Protein AF-A0A382JB51-F1 (afdb_monomer)

Foldseek 3Di:
DQPPCCVPQPPLDDDDDAPDDWDPDPPVVRCVVRQVDDVSVVVSVVVSVVVPPD

Nearest PDB structures (foldseek):
  5vrb-assembly1_A  TM=9.074E-01  e=3.478E-02  Neisseria gonorrhoeae NCCP11945
  5vrb-assembly3_C  TM=9.007E-01  e=7.409E-02  Neisseria gonorrhoeae NCCP11945
  4xeu-assembly1_A-2  TM=9.438E-01  e=8.501E-02  Pseudomonas aeruginosa

pLDDT: mean 94.59, std 7.73, range [53.56, 98.56]

Organism: NCBI:txid408172

Structure (mmCIF, N/CA/C/O backbone):
data_AF-A0A382JB51-F1
#
_entry.id   AF-A0A382JB51-F1
#
loop_
_atom_site.group_PDB
_atom_site.id
_atom_site.type_symbol
_atom_site.label_atom_id
_atom_site.label_alt_id
_atom_site.label_comp_id
_atom_site.label_asym_id
_atom_site.label_entity_id
_atom_site.label_seq_id
_atom_site.pdbx_PDB_ins_code
_atom_site.Cartn_x
_atom_site.Cartn_y
_atom_site.Cartn_z
_atom_site.occupancy
_atom_site.B_iso_or_equiv
_atom_site.auth_seq_id
_atom_site.auth_comp_id
_atom_site.auth_asym_id
_atom_site.auth_atom_id
_atom_site.pdbx_PDB_model_num
ATOM 1 N N . ILE A 1 1 ? -0.655 -6.052 -5.179 1.00 90.75 1 ILE A N 1
ATOM 2 C CA . ILE A 1 1 ? -1.625 -7.137 -5.059 1.00 90.75 1 ILE A CA 1
ATOM 3 C C . ILE A 1 1 ? -2.221 -6.971 -3.686 1.00 90.75 1 ILE A C 1
ATOM 5 O O . ILE A 1 1 ? -1.557 -7.276 -2.701 1.00 90.75 1 ILE A O 1
ATOM 9 N N . THR A 1 2 ? -3.408 -6.389 -3.630 1.00 96.44 2 THR A N 1
ATOM 10 C CA . THR A 1 2 ? -4.167 -6.157 -2.399 1.00 96.44 2 THR A CA 1
ATOM 11 C C . THR A 1 2 ? -5.232 -7.232 -2.188 1.00 96.44 2 THR A C 1
ATOM 13 O O . THR A 1 2 ? -5.539 -7.585 -1.050 1.00 96.44 2 THR A O 1
ATOM 16 N N . MET A 1 3 ? -5.742 -7.823 -3.274 1.00 96.12 3 MET A N 1
ATOM 17 C CA . MET A 1 3 ? -6.705 -8.921 -3.228 1.00 96.12 3 MET A CA 1
ATOM 18 C C . MET A 1 3 ? -6.194 -10.075 -2.348 1.00 96.12 3 MET A C 1
ATOM 20 O O . MET A 1 3 ? -5.070 -10.546 -2.513 1.00 96.12 3 MET A O 1
ATOM 24 N N . GLY A 1 4 ? -7.037 -10.523 -1.414 1.00 96.25 4 GLY A N 1
ATOM 25 C CA . GLY A 1 4 ? -6.748 -11.606 -0.468 1.00 96.25 4 GLY A CA 1
ATOM 26 C C . GLY A 1 4 ? -6.205 -11.151 0.891 1.00 96.25 4 GLY A C 1
ATOM 27 O O . GLY A 1 4 ? -6.401 -11.859 1.876 1.00 96.25 4 GLY A O 1
ATOM 28 N N . TRP A 1 5 ? -5.606 -9.959 0.994 1.00 96.75 5 TRP A N 1
ATOM 29 C CA . TRP A 1 5 ? -5.059 -9.475 2.270 1.00 96.75 5 TRP A CA 1
ATOM 30 C C . TRP A 1 5 ? -6.135 -9.146 3.307 1.00 96.75 5 TRP A C 1
ATOM 32 O O . TRP A 1 5 ? -5.899 -9.349 4.496 1.00 96.75 5 TRP A O 1
ATOM 42 N N . HIS A 1 6 ? -7.332 -8.743 2.864 1.00 94.12 6 HIS A N 1
ATOM 43 C CA . HIS A 1 6 ? -8.489 -8.472 3.730 1.00 94.12 6 HIS A CA 1
ATOM 44 C C . HIS A 1 6 ? -8.823 -9.642 4.673 1.00 94.12 6 HIS A C 1
ATOM 46 O O . HIS A 1 6 ? -9.272 -9.417 5.791 1.00 94.12 6 HIS A O 1
ATOM 52 N N . ARG A 1 7 ? -8.513 -10.892 4.287 1.00 96.44 7 ARG A N 1
ATOM 53 C CA . ARG A 1 7 ? -8.690 -12.075 5.146 1.00 96.44 7 ARG A CA 1
ATOM 54 C C . ARG A 1 7 ? -7.911 -11.992 6.466 1.00 96.44 7 ARG A C 1
ATOM 56 O O . ARG A 1 7 ? -8.311 -12.624 7.438 1.00 96.44 7 ARG A O 1
ATOM 63 N N . TYR A 1 8 ? -6.793 -11.271 6.491 1.00 96.44 8 TYR A N 1
ATOM 64 C CA . TYR A 1 8 ? -5.906 -11.182 7.655 1.00 96.44 8 TYR A CA 1
ATOM 65 C C . TYR A 1 8 ? -6.102 -9.903 8.462 1.00 96.44 8 TYR A C 1
ATOM 67 O O . TYR A 1 8 ? -5.908 -9.910 9.672 1.00 96.44 8 TYR A O 1
ATOM 75 N N . ILE A 1 9 ? -6.450 -8.812 7.786 1.00 94.69 9 ILE A N 1
ATOM 76 C CA . ILE A 1 9 ? -6.551 -7.48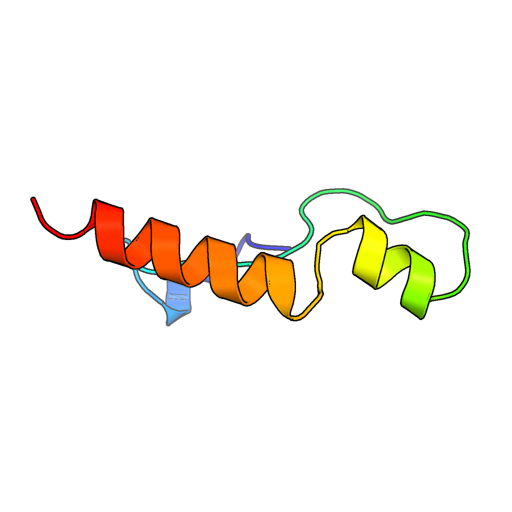0 8.392 1.00 94.69 9 ILE A CA 1
ATOM 77 C C . ILE A 1 9 ? -7.996 -7.061 8.703 1.00 94.69 9 ILE A C 1
ATOM 79 O O . ILE A 1 9 ? -8.191 -6.049 9.368 1.00 94.69 9 ILE A O 1
ATOM 83 N N . GLY A 1 10 ? -8.993 -7.830 8.249 1.00 92.69 10 GLY A N 1
ATOM 84 C CA . GLY A 1 10 ? -10.411 -7.508 8.40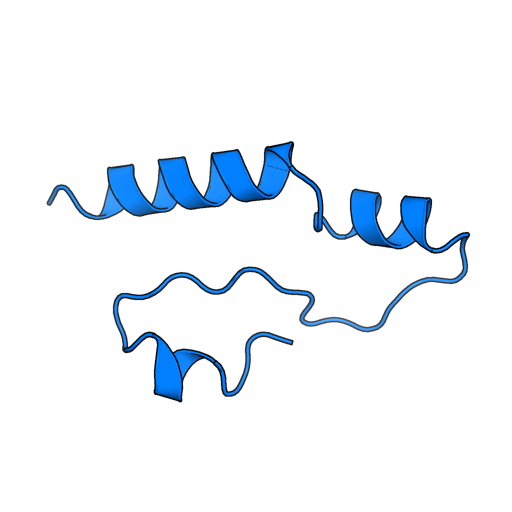9 1.00 92.69 10 GLY A CA 1
ATOM 85 C C . GLY A 1 10 ? -10.882 -6.357 7.514 1.00 92.69 10 GLY A C 1
ATOM 86 O O . GLY A 1 10 ? -10.115 -5.812 6.716 1.00 92.69 10 GLY A O 1
ATOM 87 N N . ASP A 1 11 ? -12.156 -5.993 7.665 1.00 90.38 11 ASP A N 1
ATOM 88 C CA . ASP A 1 11 ? -12.833 -4.979 6.839 1.00 90.38 11 ASP A CA 1
ATOM 89 C C . ASP A 1 11 ? -12.353 -3.553 7.126 1.00 90.38 11 ASP A C 1
ATOM 91 O O . ASP A 1 11 ? -12.441 -2.669 6.277 1.00 90.38 11 ASP A O 1
ATOM 95 N N . GLU A 1 12 ? -11.811 -3.337 8.322 1.00 91.69 12 GLU A N 1
ATOM 96 C CA . GLU A 1 12 ? -11.315 -2.038 8.758 1.00 91.69 12 GLU A CA 1
ATOM 97 C C . GLU A 1 12 ? -9.822 -1.852 8.496 1.00 91.69 12 GLU A C 1
ATOM 99 O O . GLU A 1 12 ? -9.294 -0.801 8.819 1.00 91.69 12 GLU A O 1
ATOM 104 N N . GLY A 1 13 ? -9.104 -2.832 7.947 1.00 93.81 13 GLY A N 1
ATOM 105 C CA . GLY A 1 13 ? -7.659 -2.713 7.778 1.00 93.81 13 GLY A CA 1
ATOM 106 C C . GLY A 1 13 ? -7.226 -1.946 6.519 1.00 93.81 13 GLY A C 1
ATOM 107 O O . GLY A 1 13 ? 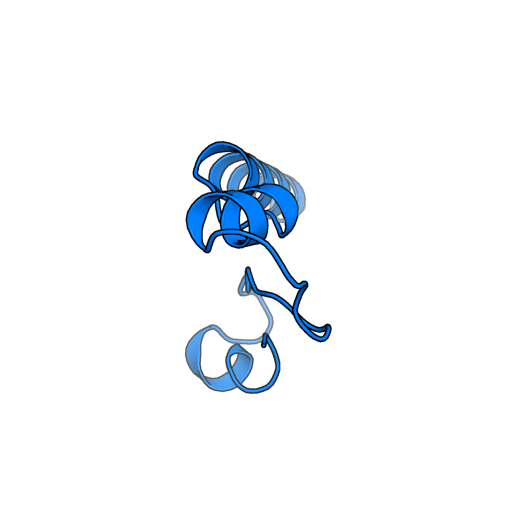-7.957 -1.809 5.540 1.00 93.81 13 GLY A O 1
ATOM 108 N N . LEU A 1 14 ? -5.970 -1.494 6.514 1.00 96.00 14 LEU A N 1
ATOM 109 C CA . LEU A 1 14 ? -5.336 -0.833 5.370 1.00 96.00 14 LEU A CA 1
ATOM 110 C C . LEU A 1 14 ? -4.395 -1.797 4.633 1.00 96.00 14 LEU A C 1
ATOM 112 O O . LEU A 1 14 ? -3.462 -2.329 5.234 1.00 96.00 14 LEU A O 1
ATOM 116 N N . VAL A 1 15 ? -4.569 -1.954 3.316 1.00 97.06 15 VAL A N 1
ATOM 117 C CA . VAL A 1 15 ? -3.612 -2.675 2.457 1.00 97.06 15 VAL A CA 1
ATOM 118 C C . VAL A 1 15 ? -2.854 -1.692 1.576 1.00 97.06 15 VAL A C 1
ATOM 120 O O . VAL A 1 15 ? -3.455 -0.899 0.857 1.00 97.06 15 VAL A O 1
ATOM 123 N N . ILE A 1 16 ? -1.525 -1.785 1.581 1.00 97.06 16 ILE A N 1
ATOM 124 C CA . ILE A 1 16 ? -0.649 -1.009 0.699 1.00 97.06 16 ILE A CA 1
ATOM 125 C C . ILE A 1 16 ? 0.011 -1.985 -0.275 1.00 97.06 16 ILE A C 1
ATOM 127 O O . ILE A 1 16 ? 0.799 -2.838 0.128 1.00 97.06 16 ILE A O 1
ATOM 131 N N . GLY A 1 17 ? -0.317 -1.882 -1.562 1.00 96.56 17 GLY A N 1
ATOM 132 C CA . GLY A 1 17 ? 0.200 -2.789 -2.583 1.00 96.56 17 GLY A CA 1
ATOM 133 C C . GLY A 1 17 ? -0.025 -2.294 -4.011 1.00 96.56 17 GLY A C 1
ATOM 134 O O . GLY A 1 17 ? -0.610 -1.244 -4.240 1.00 96.56 17 GLY A O 1
ATOM 135 N N . ILE A 1 18 ? 0.465 -3.071 -4.983 1.00 97.25 18 ILE A N 1
ATOM 136 C CA . ILE A 1 18 ? 0.440 -2.722 -6.416 1.00 97.25 18 ILE A CA 1
ATOM 137 C C . ILE A 1 18 ? -0.617 -3.538 -7.172 1.00 97.25 18 ILE A C 1
ATOM 139 O O . ILE A 1 18 ? -0.395 -4.724 -7.413 1.00 97.25 18 ILE A O 1
ATOM 143 N N . ASP A 1 19 ? -1.727 -2.932 -7.587 1.00 97.06 19 ASP A N 1
ATOM 144 C CA . ASP A 1 19 ? -2.831 -3.637 -8.278 1.00 97.06 19 ASP A CA 1
ATOM 145 C C . ASP A 1 19 ? -2.834 -3.453 -9.797 1.00 97.06 19 ASP A C 1
ATOM 147 O O . ASP A 1 19 ? -3.855 -3.549 -10.470 1.00 97.06 19 ASP A O 1
ATOM 151 N N . ARG A 1 20 ? -1.646 -3.214 -10.347 1.00 95.81 20 ARG A N 1
ATOM 152 C CA . ARG A 1 20 ? -1.390 -3.171 -11.783 1.00 95.81 20 ARG A CA 1
ATOM 153 C C . ARG A 1 20 ? -0.135 -3.964 -12.123 1.00 95.81 20 ARG A C 1
ATOM 155 O O . ARG A 1 20 ? 0.675 -4.268 -11.250 1.00 95.81 20 ARG A O 1
ATOM 162 N N . PHE A 1 21 ? 0.067 -4.238 -13.406 1.00 95.88 21 PHE A N 1
ATOM 163 C CA . PHE A 1 21 ? 1.343 -4.767 -13.879 1.00 95.88 21 PHE A CA 1
ATOM 164 C C . PHE A 1 21 ? 2.496 -3.788 -13.619 1.00 95.88 21 PHE A C 1
ATOM 166 O O . PHE A 1 21 ? 2.284 -2.584 -13.441 1.00 95.88 21 PHE A O 1
ATOM 173 N N . GLY A 1 22 ? 3.715 -4.329 -13.588 1.00 95.19 22 GLY A N 1
ATOM 174 C CA . GLY A 1 22 ? 4.942 -3.588 -13.306 1.00 95.19 22 GLY A CA 1
ATOM 175 C C . GLY A 1 22 ? 5.363 -2.619 -14.416 1.00 95.19 22 GLY A C 1
ATOM 176 O O . GLY A 1 22 ? 4.556 -2.117 -15.198 1.00 95.19 22 GLY A O 1
ATOM 177 N N . ALA A 1 23 ? 6.658 -2.323 -14.458 1.00 97.12 23 ALA A N 1
ATOM 178 C CA . ALA A 1 23 ? 7.276 -1.496 -15.487 1.00 97.12 23 ALA A CA 1
ATOM 179 C C . ALA A 1 23 ? 8.713 -1.971 -15.745 1.00 97.12 23 ALA A C 1
ATOM 181 O O . ALA A 1 23 ? 9.341 -2.549 -14.859 1.00 97.12 23 ALA A O 1
ATOM 182 N N . SER A 1 24 ? 9.234 -1.712 -16.945 1.00 97.94 24 SER A N 1
ATOM 183 C CA . SER A 1 24 ? 10.617 -2.042 -17.305 1.00 97.94 24 SER A CA 1
ATOM 184 C C . SER A 1 24 ? 11.570 -0.933 -16.854 1.00 97.94 24 SER A C 1
ATOM 186 O O . SER A 1 24 ? 11.743 0.061 -17.555 1.00 97.94 24 SER A O 1
ATOM 188 N N . ALA A 1 25 ? 12.170 -1.097 -15.675 1.00 97.56 25 ALA A N 1
ATOM 189 C CA . ALA A 1 25 ? 13.200 -0.222 -15.109 1.00 97.56 25 ALA A CA 1
ATOM 190 C C . ALA A 1 25 ? 13.925 -0.954 -13.952 1.00 97.56 25 ALA A C 1
ATOM 192 O O . ALA A 1 25 ? 13.480 -2.034 -13.551 1.00 97.56 25 ALA A O 1
ATOM 193 N N . PRO A 1 26 ? 15.016 -0.403 -13.382 1.00 98.56 26 PRO A N 1
ATOM 194 C CA . PRO A 1 26 ? 15.648 -0.979 -12.195 1.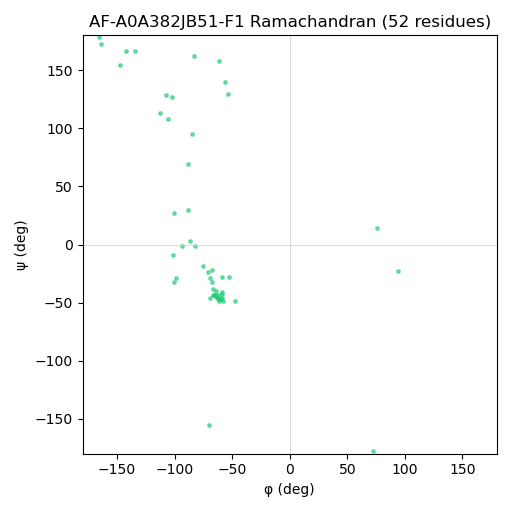00 98.56 26 PRO A CA 1
ATOM 195 C C . PRO A 1 26 ? 14.662 -1.129 -11.030 1.00 98.56 26 PRO A C 1
ATOM 197 O O . PRO A 1 26 ? 13.864 -0.229 -10.765 1.00 98.56 26 PRO A O 1
ATOM 200 N N . GLY A 1 27 ? 14.748 -2.245 -10.301 1.00 97.81 27 GLY A N 1
ATOM 201 C CA . GLY A 1 27 ? 13.829 -2.584 -9.205 1.00 97.81 27 GLY A CA 1
ATOM 202 C C . GLY A 1 27 ? 13.581 -1.450 -8.198 1.00 97.81 27 GLY A C 1
ATOM 203 O O . GLY A 1 27 ? 12.417 -1.140 -7.947 1.00 97.81 27 GLY A O 1
ATOM 204 N N . PRO A 1 28 ? 14.620 -0.763 -7.676 1.00 97.94 28 PRO A N 1
ATOM 205 C CA . PRO A 1 28 ? 14.430 0.363 -6.759 1.00 97.94 28 PRO A CA 1
ATOM 206 C C . PRO A 1 28 ? 13.606 1.503 -7.365 1.00 97.94 28 PRO A C 1
ATOM 208 O O . PRO A 1 28 ? 12.725 2.049 -6.708 1.00 97.94 28 PRO A O 1
ATOM 211 N N . THR A 1 29 ? 13.843 1.822 -8.639 1.00 98.25 29 THR A N 1
ATOM 212 C CA . THR A 1 29 ? 13.086 2.847 -9.364 1.00 98.25 29 THR A CA 1
ATOM 213 C C . THR A 1 29 ? 11.629 2.436 -9.542 1.00 98.25 29 THR A C 1
ATOM 215 O O . THR A 1 29 ? 10.735 3.251 -9.333 1.00 98.25 29 THR A O 1
ATOM 218 N N . V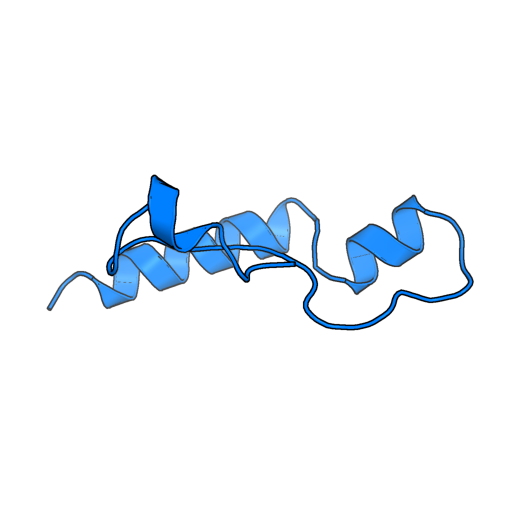AL A 1 30 ? 11.374 1.174 -9.900 1.00 98.12 30 VAL A N 1
ATOM 219 C CA . VAL A 1 30 ? 10.009 0.652 -10.056 1.00 98.12 30 VAL A CA 1
ATOM 220 C C . VAL A 1 30 ? 9.260 0.691 -8.725 1.00 98.12 30 VAL A C 1
ATOM 222 O O . VAL A 1 30 ? 8.136 1.177 -8.691 1.00 98.12 30 VAL A O 1
ATOM 225 N N . MET A 1 31 ? 9.881 0.242 -7.632 1.00 97.62 31 MET A N 1
ATOM 226 C CA . MET A 1 31 ? 9.270 0.225 -6.297 1.00 97.62 31 MET A CA 1
ATOM 227 C C . MET A 1 31 ? 8.928 1.631 -5.805 1.00 97.62 31 MET A C 1
ATOM 229 O O . MET A 1 31 ? 7.802 1.863 -5.367 1.00 97.62 31 MET A O 1
ATOM 233 N N . ASP A 1 32 ? 9.858 2.578 -5.953 1.00 97.88 32 ASP A N 1
ATOM 234 C CA . ASP A 1 32 ? 9.637 3.970 -5.567 1.00 97.88 32 ASP A CA 1
ATOM 235 C C . ASP A 1 32 ? 8.491 4.609 -6.365 1.00 97.88 32 ASP A C 1
ATOM 237 O O . ASP A 1 32 ? 7.546 5.150 -5.792 1.00 97.88 32 ASP A O 1
ATOM 241 N N . LYS A 1 33 ? 8.500 4.455 -7.697 1.00 97.19 33 LYS A N 1
ATOM 242 C CA . LYS A 1 33 ? 7.439 4.984 -8.571 1.00 97.19 33 LYS A CA 1
ATOM 243 C C . LYS A 1 33 ? 6.090 4.298 -8.388 1.00 97.19 33 LYS A C 1
ATOM 245 O O . LYS A 1 33 ? 5.064 4.873 -8.738 1.00 97.19 33 LYS A O 1
ATOM 250 N N . LEU A 1 34 ? 6.083 3.079 -7.862 1.00 97.00 34 LEU A N 1
ATOM 251 C CA . LEU A 1 34 ? 4.874 2.348 -7.498 1.00 97.00 34 LEU A CA 1
ATOM 252 C C . LEU A 1 34 ? 4.382 2.658 -6.080 1.00 97.00 34 LEU A C 1
ATOM 254 O O . LEU A 1 34 ? 3.396 2.069 -5.644 1.00 97.00 34 LEU A O 1
ATOM 258 N N . GLY A 1 35 ? 5.039 3.575 -5.366 1.00 96.56 35 GLY A N 1
ATOM 259 C CA . GLY A 1 35 ? 4.643 3.976 -4.021 1.00 96.56 35 GLY A CA 1
ATOM 260 C C . GLY A 1 35 ? 4.997 2.948 -2.948 1.00 96.56 35 GLY A C 1
ATOM 261 O O . GLY A 1 35 ? 4.511 3.050 -1.822 1.00 96.56 35 GLY A O 1
ATOM 262 N N . ILE A 1 36 ? 5.852 1.969 -3.252 1.00 97.44 36 ILE A N 1
ATOM 263 C CA . ILE A 1 36 ? 6.428 1.075 -2.244 1.00 97.44 36 ILE A CA 1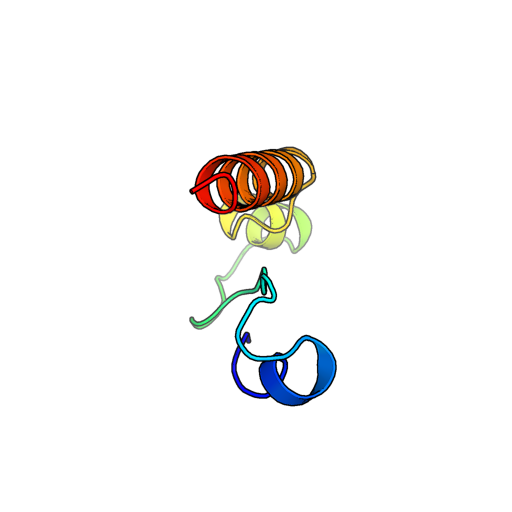
ATOM 264 C C . ILE A 1 36 ? 7.709 1.717 -1.712 1.00 97.44 36 ILE A C 1
ATOM 266 O O . ILE A 1 36 ? 8.828 1.278 -1.975 1.00 97.44 36 ILE A O 1
ATOM 2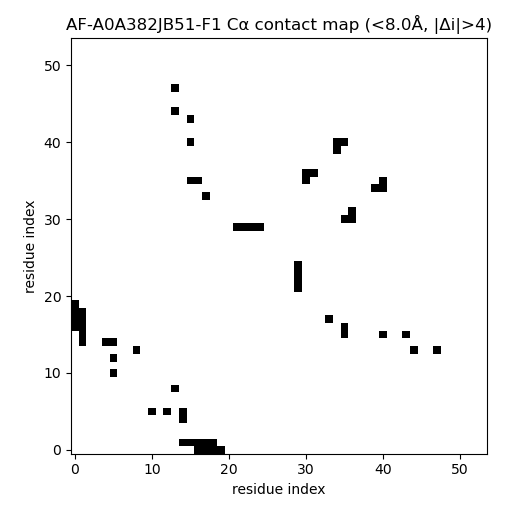70 N N . ASN A 1 37 ? 7.519 2.809 -0.976 1.00 97.81 37 ASN A N 1
ATOM 271 C CA . ASN A 1 37 ? 8.571 3.558 -0.305 1.00 97.81 37 ASN A CA 1
ATOM 272 C C . ASN A 1 37 ? 8.085 4.064 1.064 1.00 97.81 37 ASN A C 1
ATOM 274 O O . ASN A 1 37 ? 6.894 4.039 1.384 1.00 97.81 37 ASN A O 1
ATOM 278 N N . LYS A 1 38 ? 9.033 4.519 1.887 1.00 98.12 38 LYS A N 1
ATOM 279 C CA . LYS A 1 38 ? 8.782 4.941 3.273 1.00 98.12 38 LYS A CA 1
ATOM 280 C C . LYS A 1 38 ? 7.760 6.076 3.378 1.00 98.12 38 LYS A C 1
ATOM 282 O O . LYS A 1 38 ? 6.922 6.057 4.275 1.00 98.12 38 LYS A O 1
ATOM 287 N N . GLU A 1 39 ? 7.858 7.073 2.506 1.00 98.31 39 GLU A N 1
ATOM 288 C CA . GLU A 1 39 ? 7.031 8.276 2.582 1.00 98.31 39 GLU A CA 1
ATOM 289 C C . GLU A 1 39 ? 5.570 7.971 2.254 1.00 98.31 39 GLU A C 1
ATOM 291 O O . GLU A 1 39 ? 4.675 8.344 3.013 1.00 98.31 39 GLU A O 1
ATOM 296 N N . ASN A 1 40 ? 5.331 7.208 1.186 1.00 98.12 40 ASN A N 1
ATOM 297 C CA . ASN A 1 40 ? 3.985 6.818 0.796 1.00 98.12 40 ASN A CA 1
ATOM 298 C C . ASN A 1 40 ? 3.318 5.934 1.860 1.00 98.12 40 ASN A C 1
ATOM 300 O O . ASN A 1 40 ? 2.156 6.151 2.194 1.00 98.12 40 ASN A O 1
ATOM 304 N N . VAL A 1 41 ? 4.066 5.000 2.465 1.00 97.75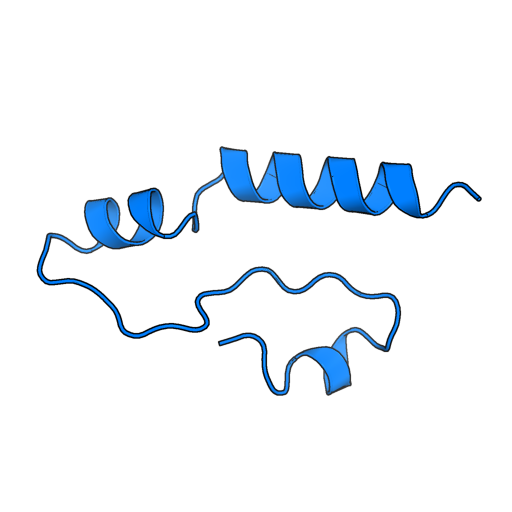 41 VAL A N 1
ATOM 305 C CA . VAL A 1 41 ? 3.555 4.179 3.576 1.00 97.75 41 VAL A CA 1
ATOM 306 C C . VAL A 1 41 ? 3.171 5.046 4.775 1.00 97.75 41 VAL A C 1
ATOM 308 O O . VAL A 1 41 ? 2.074 4.899 5.313 1.00 97.75 41 VAL A O 1
ATOM 311 N N . LEU A 1 42 ? 4.035 5.983 5.177 1.00 98.31 42 LEU A N 1
ATOM 312 C CA . LEU A 1 42 ? 3.758 6.869 6.308 1.00 98.31 42 LEU A CA 1
ATOM 313 C C . LEU A 1 42 ? 2.511 7.729 6.064 1.00 98.31 42 LEU A C 1
ATOM 315 O O . LEU A 1 42 ? 1.679 7.874 6.960 1.00 98.31 42 LEU A O 1
ATOM 319 N N . ASN A 1 43 ? 2.375 8.286 4.861 1.00 98.25 43 ASN A N 1
ATOM 320 C CA . ASN A 1 43 ? 1.233 9.118 4.492 1.00 98.25 43 ASN A CA 1
ATOM 321 C C . ASN A 1 43 ? -0.065 8.304 4.445 1.00 98.25 43 ASN A C 1
ATOM 323 O O . ASN A 1 43 ? -1.072 8.741 5.000 1.00 98.25 43 ASN A O 1
ATOM 327 N N . ALA A 1 44 ? -0.035 7.100 3.867 1.00 97.25 44 ALA A N 1
ATOM 328 C CA . ALA A 1 44 ? -1.188 6.206 3.828 1.00 97.25 44 ALA A CA 1
ATOM 329 C C . ALA A 1 44 ? -1.684 5.854 5.240 1.00 97.25 44 ALA A C 1
ATOM 331 O O . ALA A 1 44 ? -2.875 5.978 5.517 1.00 97.25 44 ALA A O 1
ATOM 332 N N . VAL A 1 45 ? -0.773 5.504 6.156 1.00 97.19 45 VAL A N 1
ATOM 333 C CA . VAL A 1 45 ? -1.121 5.181 7.551 1.00 97.19 45 VAL A CA 1
ATOM 334 C C . VAL A 1 45 ? -1.680 6.398 8.290 1.00 97.19 45 VAL A C 1
ATOM 336 O O . VAL A 1 45 ? -2.697 6.285 8.970 1.00 97.19 45 VAL A O 1
ATOM 339 N N . LYS A 1 46 ? -1.063 7.578 8.146 1.00 97.69 46 LYS A N 1
ATOM 340 C CA . LYS A 1 46 ? -1.564 8.813 8.774 1.00 97.69 46 LYS A CA 1
ATOM 341 C C . LYS A 1 46 ? -2.979 9.156 8.312 1.00 97.69 46 LYS A C 1
ATOM 343 O O . LYS A 1 46 ? -3.829 9.450 9.148 1.00 97.69 46 LYS A O 1
ATOM 348 N N . ASN A 1 47 ? -3.227 9.095 7.005 1.00 97.06 47 ASN A N 1
ATOM 349 C CA . ASN A 1 47 ? -4.539 9.382 6.428 1.00 97.06 47 ASN A CA 1
ATOM 350 C C . ASN A 1 47 ? -5.584 8.368 6.897 1.00 97.06 47 ASN A C 1
ATOM 352 O O . ASN A 1 47 ? -6.684 8.747 7.286 1.00 97.06 47 ASN A O 1
ATOM 356 N N . PHE A 1 48 ? -5.219 7.087 6.914 1.00 95.69 48 PHE A N 1
ATOM 357 C CA . PHE A 1 48 ? -6.080 6.022 7.404 1.00 95.69 48 PHE A CA 1
ATOM 358 C C . PHE A 1 48 ? -6.498 6.249 8.868 1.00 95.69 48 PHE A C 1
ATOM 360 O O . PHE A 1 48 ? -7.688 6.258 9.166 1.00 95.69 48 PHE A O 1
ATOM 367 N N . LEU A 1 49 ? -5.551 6.555 9.761 1.00 95.56 49 LEU A N 1
ATOM 368 C CA . LEU A 1 49 ? -5.849 6.835 11.173 1.00 95.56 49 LEU A CA 1
ATOM 369 C C . LEU A 1 49 ? -6.644 8.132 11.386 1.00 95.56 49 LEU A C 1
ATOM 371 O O . LEU A 1 49 ? -7.432 8.220 12.324 1.00 95.56 49 LEU A O 1
ATOM 375 N N . ALA A 1 50 ? -6.436 9.151 10.549 1.00 94.94 50 ALA A N 1
ATOM 376 C CA . ALA A 1 50 ? -7.214 10.387 10.613 1.00 94.94 50 ALA A CA 1
ATOM 377 C C . ALA A 1 50 ? -8.686 10.153 10.235 1.00 94.94 50 ALA A C 1
ATOM 379 O O . ALA A 1 50 ? -9.572 10.706 10.882 1.00 94.94 50 ALA A O 1
ATOM 380 N N . ASN A 1 51 ? -8.940 9.299 9.241 1.00 86.62 51 ASN A N 1
ATOM 381 C CA . ASN A 1 51 ? -10.285 8.992 8.751 1.00 86.62 51 ASN A CA 1
ATOM 382 C C . ASN A 1 51 ? -11.086 8.061 9.678 1.00 86.62 51 ASN A C 1
ATOM 384 O O . ASN A 1 51 ? -12.306 8.035 9.583 1.00 86.62 51 ASN A O 1
ATOM 388 N N . GLN A 1 52 ? -10.431 7.327 10.585 1.00 79.81 52 GLN A N 1
ATOM 389 C CA . GLN A 1 52 ? -11.101 6.460 11.568 1.00 79.81 52 GLN A CA 1
ATOM 390 C C . GLN A 1 52 ? -11.616 7.194 12.821 1.00 79.81 52 GLN A C 1
ATOM 392 O O . GLN A 1 52 ? -12.192 6.569 13.703 1.00 79.81 52 GLN A O 1
ATOM 397 N N . ARG A 1 53 ? -11.407 8.510 12.945 1.00 6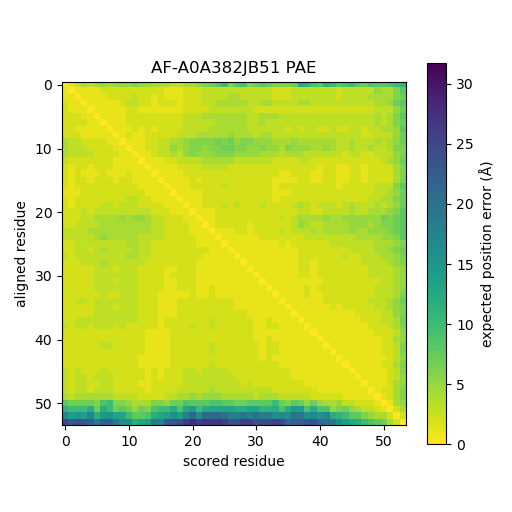4.44 53 ARG A N 1
ATOM 398 C CA . ARG A 1 53 ? -11.796 9.296 14.134 1.00 64.44 53 ARG A CA 1
ATOM 399 C C . ARG A 1 53 ? -13.230 9.854 14.087 1.00 64.44 53 ARG A C 1
ATOM 401 O O . ARG A 1 53 ? -13.469 10.914 14.663 1.00 64.44 53 ARG A O 1
ATOM 408 N N . ILE A 1 54 ? -14.153 9.175 13.403 1.00 53.56 54 ILE A N 1
ATOM 409 C CA . ILE A 1 54 ? -15.581 9.543 13.334 1.00 53.56 54 ILE A CA 1
ATOM 410 C C . ILE A 1 54 ? -16.396 8.577 14.185 1.00 53.56 54 ILE A C 1
ATOM 412 O O . ILE A 1 54 ? -16.179 7.357 14.031 1.00 53.56 54 ILE A O 1
#

Mean predicted aligned error: 3.11 Å

Sequence (54 aa):
ITMGWHRYIGDEGLVIGIDRFGASAPGPTVMDKLGINKENVLNAVKNFLANQRI

Radius of gyration: 13.12 Å; Cα contacts (8 Å, |Δi|>4): 31; chains: 1; bounding box: 31×22×31 Å

Solvent-accessible surface area (backbone atoms only — not comparable to full-atom values): 3520 Å² total; per-residue (Å²): 82,50,84,74,51,50,81,79,54,43,95,86,47,87,79,88,62,52,85,63,82,87,71,98,63,60,66,72,59,44,34,48,77,62,50,65,38,74,66,49,49,52,50,52,52,52,52,52,60,61,68,65,77,117

InterPro domains:
  IPR009014 Transketolase C-terminal/Pyruvate-ferredoxin oxidoreductase domain II [G3DSA:3.40.50.920] (1-51)
  IPR009014 Transketolase C-terminal/Pyruvate-ferredoxin oxidoreductase domain II [SSF52922] (2-50)
  IPR055152 Transketolase-like, C-terminal domain [PF22613] (2-36)

Secondary structure (DSSP, 8-state):
--TTTHHHH-TT-------S---SS-HHHHHHHTT-SHHHHHHHHHHHHHHT--